Protein AF-A0A2G9RWW6-F1 (afdb_monomer)

InterPro domains:
  IPR002130 Cyclophilin-type peptidyl-prolyl cis-trans isomerase domain [PF00160] (2-80)
  IPR002130 Cyclophilin-type peptidyl-prolyl cis-trans isomerase domain [PR00153] (22-34)
  IPR002130 Cyclophilin-type peptidyl-prolyl cis-trans isomerase domain [PR00153] (65-80)
  IPR002130 Cyclophilin-type peptidyl-prolyl cis-trans isomerase domain [PS50072] (1-80)
  IPR020892 Cyclophilin-type peptidyl-prolyl cis-trans isomerase, conserved site [PS00170] (17-34)
  IPR029000 Cyclophilin-like domain superfamily [G3DSA:2.40.100.10] (1-80)
  IPR029000 Cyclophilin-like domain superfamily [SSF50891] (2-80)
  IPR044666 Cyclophilin-type peptidy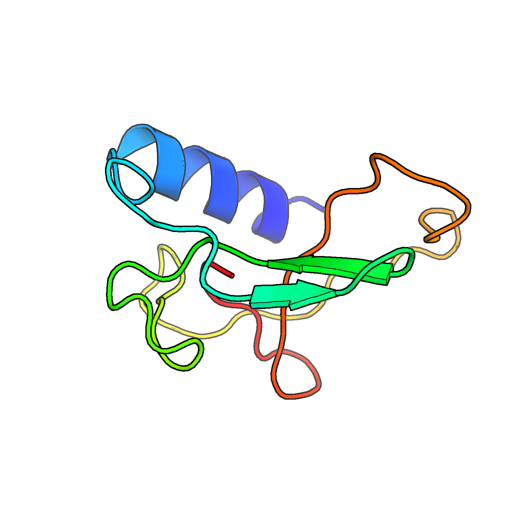l-prolyl cis-trans isomerase, cyclophilin A-like [PTHR45625] (2-80)

Radius of gyration: 12.49 Å; Cα contacts (8 Å, |Δi|>4): 115; chains: 1; bounding box: 29×24×31 Å

pLDDT: mean 87.03, std 3.74, range [67.69, 92.94]

Secondary structure (DSSP, 8-state):
-HHHHHHHHHHHHTTTTTT-B--EEETTTEEE--BTTSSSS----TTSS-B-----TT----STT------SSTT-B---

Foldseek 3Di:
DVQVVVQQVVCVVVCVQPPWDQLDDDPPPDTDIQAPVSPVPHFATPVRAFAADDDDPVDDCPDPPDDDFDAPDGRRGGRD

Nearest PDB structures (foldseek):
  1zkc-assembly2_B  TM=1.004E+00  e=1.907E-11  Homo sapiens
  1xyh-assembly1_A  TM=1.001E+00  e=1.768E-08  Homo sapiens
  2b71-assembly1_A  TM=9.926E-01  e=2.664E-08  Plasmodium yoelii
  2fu0-assembly1_A  TM=9.917E-01  e=5.030E-07  Plasmodium falciparum 3D7
  9fmd-assembly1_w  TM=9.715E-01  e=4.697E-07  Homo sapiens

Mean predicted aligned error: 4.55 Å

Solvent-accessible surface area (backbone atoms only — not comparable to full-atom values): 5003 Å² total; per-residue (Å²): 103,68,65,64,53,49,38,51,54,54,31,54,74,65,52,56,55,64,91,36,43,69,62,41,77,45,91,98,74,50,76,43,44,44,12,71,75,43,75,80,78,54,48,57,20,78,80,74,47,62,39,73,73,74,85,50,96,90,65,72,90,82,59,90,88,69,84,77,72,48,59,90,52,92,44,42,33,39,45,42

Structure (mmCIF, N/CA/C/O backbone):
data_AF-A0A2G9RWW6-F1
#
_entry.id   AF-A0A2G9RWW6-F1
#
loop_
_atom_site.group_PDB
_atom_site.id
_atom_site.type_symbol
_atom_site.label_atom_id
_atom_site.label_alt_id
_atom_site.label_comp_id
_atom_site.label_asym_id
_atom_site.label_entity_id
_atom_site.label_seq_id
_atom_site.pdbx_PDB_ins_code
_atom_site.Cartn_x
_atom_site.Cartn_y
_atom_site.Cartn_z
_atom_site.occupancy
_atom_site.B_iso_or_equiv
_atom_site.auth_seq_id
_atom_site.auth_comp_id
_atom_site.auth_asym_id
_atom_si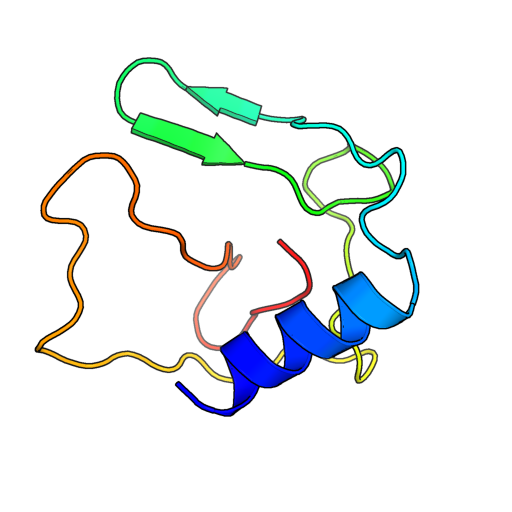te.auth_atom_id
_atom_site.pdbx_PDB_model_num
ATOM 1 N N . ILE A 1 1 ? 8.257 -12.211 -0.316 1.00 67.69 1 ILE A N 1
ATOM 2 C CA . ILE A 1 1 ? 7.743 -10.936 0.187 1.00 67.69 1 ILE A CA 1
ATOM 3 C C . ILE A 1 1 ? 6.988 -11.242 1.482 1.00 67.69 1 ILE A C 1
ATOM 5 O O . ILE A 1 1 ? 5.763 -11.286 1.471 1.00 67.69 1 ILE A O 1
ATOM 9 N N . PRO A 1 2 ? 7.682 -11.656 2.556 1.00 83.88 2 PRO A N 1
ATOM 10 C CA . PRO A 1 2 ? 6.998 -12.040 3.783 1.00 83.88 2 PRO A CA 1
ATOM 11 C C . PRO A 1 2 ? 6.371 -10.835 4.492 1.00 83.88 2 PRO A C 1
ATOM 13 O O . PRO A 1 2 ? 5.202 -10.912 4.860 1.00 83.88 2 PRO A O 1
ATOM 16 N N . LYS A 1 3 ? 7.087 -9.709 4.638 1.00 84.69 3 LYS A N 1
ATOM 17 C CA . LYS A 1 3 ? 6.599 -8.597 5.468 1.00 84.69 3 LYS A CA 1
ATOM 18 C C . LYS A 1 3 ? 5.470 -7.823 4.815 1.00 84.69 3 LYS A C 1
ATOM 20 O O . LYS A 1 3 ? 4.523 -7.467 5.507 1.00 84.69 3 LYS A O 1
ATOM 25 N N . THR A 1 4 ? 5.524 -7.597 3.505 1.00 87.94 4 THR A N 1
ATOM 26 C CA . THR A 1 4 ? 4.432 -6.889 2.822 1.00 87.94 4 THR A CA 1
ATOM 27 C C . THR A 1 4 ? 3.134 -7.687 2.869 1.00 87.94 4 THR A C 1
ATOM 29 O O . THR A 1 4 ? 2.088 -7.138 3.205 1.00 87.94 4 THR A O 1
ATOM 32 N N . CYS A 1 5 ? 3.193 -8.994 2.585 1.00 88.94 5 CYS A N 1
ATOM 33 C CA . CYS A 1 5 ? 2.014 -9.856 2.653 1.00 88.94 5 CYS A CA 1
ATOM 34 C C . CYS A 1 5 ? 1.485 -9.966 4.088 1.00 88.94 5 CYS A C 1
ATOM 36 O O . CYS A 1 5 ? 0.279 -9.893 4.303 1.00 88.94 5 CYS A O 1
ATOM 38 N N . GLU A 1 6 ? 2.373 -10.096 5.077 1.00 90.38 6 GLU A N 1
ATOM 39 C CA . GLU A 1 6 ? 1.990 -10.129 6.488 1.00 90.38 6 GLU A CA 1
ATOM 40 C C . GLU A 1 6 ? 1.320 -8.821 6.930 1.00 90.38 6 GLU A C 1
ATOM 42 O O . GLU A 1 6 ? 0.283 -8.862 7.590 1.00 90.38 6 GLU A O 1
ATOM 47 N N . ASN A 1 7 ? 1.869 -7.670 6.532 1.00 89.06 7 ASN A N 1
ATOM 48 C CA . ASN A 1 7 ? 1.286 -6.358 6.794 1.00 89.06 7 ASN A CA 1
ATOM 49 C C . ASN A 1 7 ? -0.129 -6.262 6.219 1.00 89.06 7 ASN A C 1
ATOM 51 O O . ASN A 1 7 ? -1.069 -5.962 6.951 1.00 89.06 7 ASN A O 1
ATOM 55 N N . PHE A 1 8 ? -0.281 -6.598 4.937 1.00 90.00 8 PHE A N 1
ATOM 56 C CA . PHE A 1 8 ? -1.565 -6.565 4.247 1.00 90.00 8 PHE A CA 1
ATOM 57 C C . PHE A 1 8 ? -2.599 -7.467 4.933 1.00 90.00 8 PHE A C 1
ATOM 59 O O . PHE A 1 8 ? -3.662 -6.998 5.327 1.00 90.00 8 PHE A O 1
ATOM 66 N N . ILE A 1 9 ? -2.260 -8.738 5.182 1.00 91.75 9 ILE A N 1
ATOM 67 C CA . ILE A 1 9 ? -3.170 -9.697 5.828 1.00 91.75 9 ILE A CA 1
ATOM 68 C C . ILE A 1 9 ? -3.573 -9.221 7.226 1.00 91.75 9 ILE A C 1
ATOM 70 O O . ILE A 1 9 ? -4.735 -9.352 7.610 1.00 91.75 9 ILE A O 1
ATOM 74 N N . LYS A 1 10 ? -2.636 -8.682 8.012 1.00 92.25 10 LYS A N 1
ATOM 75 C CA . LYS A 1 10 ? -2.941 -8.206 9.364 1.00 92.25 10 LYS A CA 1
ATOM 76 C C . LYS A 1 10 ? -3.806 -6.946 9.367 1.00 92.25 10 LYS A C 1
ATOM 78 O O . LYS A 1 10 ? -4.666 -6.830 10.236 1.00 92.25 10 LYS A O 1
ATOM 83 N N . LEU A 1 11 ? -3.600 -6.031 8.419 1.0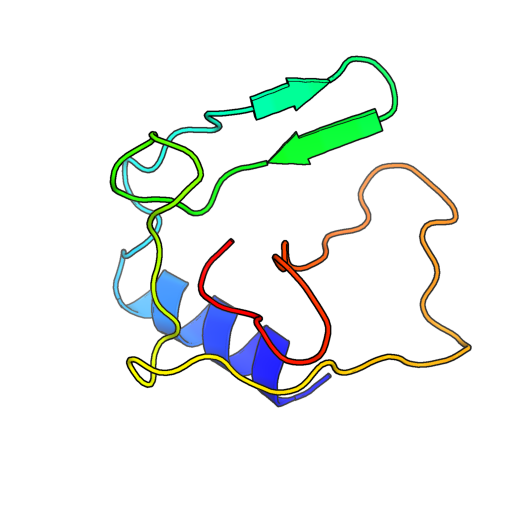0 91.00 11 LEU A N 1
ATOM 84 C CA . LEU A 1 11 ? -4.449 -4.850 8.244 1.00 91.00 11 LEU A CA 1
ATOM 85 C C . LEU A 1 11 ? -5.859 -5.251 7.785 1.00 91.00 11 LEU A C 1
ATOM 87 O O . LEU A 1 11 ? -6.833 -4.796 8.380 1.00 91.00 11 LEU A O 1
ATOM 91 N N . CYS A 1 12 ? -5.979 -6.192 6.840 1.00 90.38 12 CYS A N 1
ATOM 92 C CA . CYS A 1 12 ? -7.265 -6.779 6.448 1.00 90.38 12 CYS A CA 1
ATOM 93 C C . CYS A 1 12 ? -7.986 -7.428 7.635 1.00 90.38 12 CYS A C 1
ATOM 95 O O . CYS A 1 12 ? -9.158 -7.163 7.857 1.00 90.38 12 CYS A O 1
ATOM 97 N N . LYS A 1 13 ? -7.289 -8.231 8.451 1.00 92.94 13 LYS A N 1
ATOM 98 C CA . LYS A 1 13 ? -7.880 -8.870 9.644 1.00 92.94 13 LYS A CA 1
ATOM 99 C C . LYS A 1 13 ? -8.348 -7.878 10.710 1.00 92.94 13 LYS A C 1
ATOM 101 O O . LYS A 1 13 ? -9.175 -8.235 11.540 1.00 92.94 13 LYS A O 1
ATOM 106 N N . LYS A 1 14 ? -7.788 -6.669 10.723 1.00 90.06 14 LYS A N 1
ATOM 107 C CA . LYS A 1 14 ? -8.194 -5.578 11.615 1.00 90.06 14 LYS A CA 1
ATOM 108 C C . LYS A 1 14 ? -9.306 -4.707 11.026 1.00 90.06 14 LYS A C 1
ATOM 110 O O . LYS A 1 14 ? -9.624 -3.694 11.639 1.00 90.06 14 LYS A O 1
ATOM 115 N N . ASN A 1 15 ? -9.857 -5.063 9.860 1.00 91.00 15 ASN A N 1
ATOM 116 C CA . ASN A 1 15 ? -10.819 -4.239 9.123 1.00 91.00 15 ASN A CA 1
ATOM 117 C C . ASN A 1 15 ? -10.277 -2.824 8.843 1.00 91.00 15 ASN A C 1
ATOM 119 O O . ASN A 1 15 ? -11.025 -1.861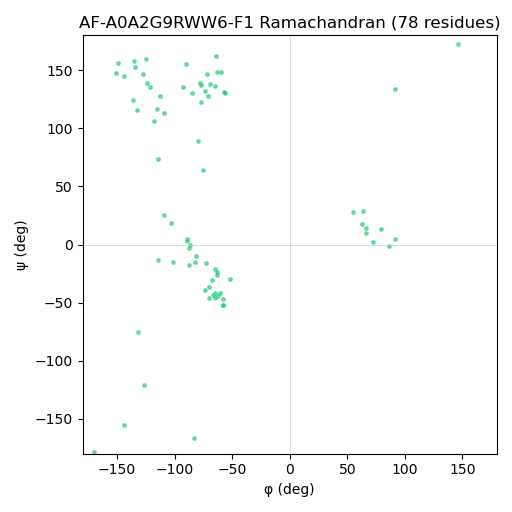 8.742 1.00 91.00 15 ASN A O 1
ATOM 123 N N . TYR A 1 16 ? -8.949 -2.677 8.733 1.00 89.62 16 TYR A N 1
ATOM 124 C CA . TYR A 1 16 ? -8.304 -1.372 8.549 1.00 89.62 16 TYR A CA 1
ATOM 125 C C . TYR A 1 16 ? -8.629 -0.754 7.186 1.00 89.62 16 TYR A C 1
ATOM 127 O O . TYR A 1 16 ? -8.661 0.462 7.038 1.00 89.62 16 TYR A O 1
ATOM 135 N N . TYR A 1 17 ? -8.849 -1.609 6.187 1.00 89.62 17 TYR A N 1
ATOM 136 C CA . TYR A 1 17 ? -9.195 -1.194 4.834 1.00 89.62 17 TYR A CA 1
ATOM 137 C C . TYR A 1 17 ? -10.706 -1.004 4.628 1.00 89.62 17 TYR A C 1
ATOM 139 O O . TYR A 1 17 ? -11.116 -0.555 3.554 1.00 89.62 17 TYR A O 1
ATOM 147 N N . ASP A 1 18 ? -11.534 -1.287 5.635 1.00 90.56 18 ASP A N 1
ATOM 148 C CA . ASP A 1 18 ? -12.984 -1.155 5.522 1.00 90.56 18 ASP A CA 1
ATOM 149 C C . ASP A 1 18 ? -13.368 0.325 5.460 1.00 90.56 18 ASP A C 1
ATOM 151 O O . ASP A 1 18 ? -12.942 1.141 6.275 1.00 90.56 18 ASP A O 1
ATOM 155 N N . GLY A 1 19 ? -14.149 0.693 4.443 1.00 87.00 19 GLY A N 1
ATOM 156 C CA . GLY A 1 19 ? -14.512 2.089 4.188 1.00 87.00 19 GLY A CA 1
ATOM 157 C C . GLY A 1 19 ? -13.373 2.955 3.636 1.00 87.00 19 GLY A C 1
ATOM 158 O O . GLY A 1 19 ? -13.588 4.141 3.391 1.00 87.00 19 GLY A O 1
ATOM 159 N N . THR A 1 20 ? -12.183 2.390 3.390 1.00 90.94 20 THR A N 1
ATOM 160 C CA . THR A 1 20 ? -11.092 3.141 2.756 1.00 90.94 20 THR A CA 1
ATOM 161 C C . THR A 1 20 ? -11.374 3.354 1.273 1.00 90.94 20 THR A C 1
ATOM 163 O O . THR A 1 20 ? -11.745 2.433 0.544 1.00 90.94 20 THR A O 1
ATOM 166 N N . ILE A 1 21 ? -11.21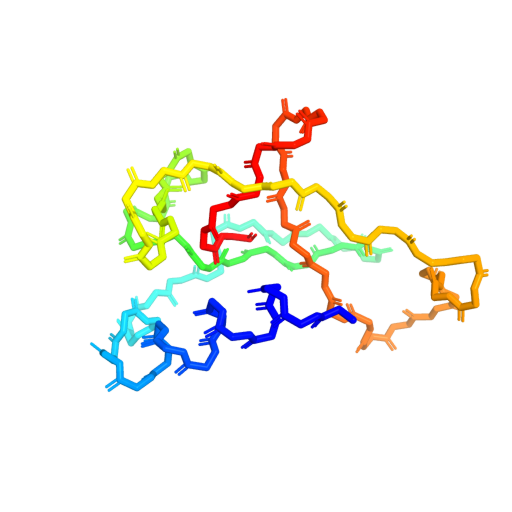1 4.595 0.814 1.00 91.81 21 ILE A N 1
ATOM 167 C CA . ILE A 1 21 ? -11.463 4.968 -0.579 1.00 91.81 21 ILE A CA 1
ATOM 168 C C . ILE A 1 21 ? -10.209 4.808 -1.442 1.00 91.81 21 ILE A C 1
ATOM 170 O O . ILE A 1 21 ? -9.068 4.938 -0.985 1.00 91.81 21 ILE A O 1
ATOM 174 N N . PHE A 1 22 ? -10.426 4.623 -2.741 1.00 91.31 22 PHE A N 1
ATOM 175 C CA . PHE A 1 22 ? -9.386 4.819 -3.745 1.00 91.31 22 PHE A CA 1
ATOM 176 C C . PHE A 1 22 ? -9.252 6.315 -4.039 1.00 91.31 22 PHE A C 1
ATOM 178 O O . PHE A 1 22 ? -9.927 6.856 -4.911 1.00 91.31 22 PHE A O 1
ATOM 185 N N . HIS A 1 23 ? -8.398 6.995 -3.280 1.00 90.31 23 HIS A N 1
ATOM 186 C CA . HIS A 1 23 ? -8.221 8.447 -3.362 1.00 90.31 23 HIS A CA 1
ATOM 187 C C . HIS A 1 23 ? -7.475 8.899 -4.629 1.00 90.31 23 HIS A C 1
ATOM 189 O O . HIS A 1 23 ? -7.516 10.076 -4.980 1.00 90.31 23 HIS A O 1
ATOM 195 N N . ARG A 1 24 ? -6.790 7.991 -5.339 1.00 89.94 24 ARG A N 1
ATOM 196 C CA . ARG A 1 24 ? -6.047 8.328 -6.559 1.00 89.94 24 ARG A CA 1
ATOM 197 C C . ARG A 1 24 ? -6.281 7.295 -7.655 1.00 89.94 24 ARG A C 1
ATOM 199 O O . ARG A 1 24 ? -6.018 6.109 -7.482 1.00 89.94 24 ARG A O 1
ATOM 206 N N . SER A 1 25 ? -6.730 7.770 -8.814 1.00 91.81 25 SER A N 1
ATOM 207 C CA . SER A 1 25 ? -6.966 6.964 -10.014 1.00 91.81 25 SER A CA 1
ATOM 208 C C . SER A 1 25 ? -6.340 7.651 -11.223 1.00 91.81 25 SER A C 1
ATOM 210 O O . SER A 1 25 ? -6.727 8.761 -11.584 1.00 91.81 25 SER A O 1
ATOM 212 N N . ILE A 1 26 ? -5.346 7.005 -11.835 1.00 90.94 26 ILE A N 1
ATOM 213 C CA . ILE A 1 26 ? -4.663 7.486 -13.037 1.00 90.94 26 ILE A CA 1
ATOM 214 C C . ILE A 1 26 ? -4.946 6.505 -14.169 1.00 90.94 26 ILE A C 1
ATOM 216 O O . ILE A 1 26 ? -4.547 5.335 -14.128 1.00 90.94 26 ILE A O 1
ATOM 220 N N . ARG A 1 27 ? -5.631 6.994 -15.207 1.00 89.69 27 ARG A N 1
ATOM 221 C CA . ARG A 1 27 ? -6.005 6.191 -16.374 1.00 89.69 27 ARG A CA 1
ATOM 222 C C . ARG A 1 27 ? -4.758 5.570 -17.008 1.00 89.69 27 ARG A C 1
ATOM 224 O O . ARG A 1 27 ? -3.789 6.267 -17.284 1.00 89.69 27 ARG A O 1
ATOM 231 N N . ASN A 1 28 ? -4.822 4.262 -17.261 1.00 86.44 28 ASN A N 1
ATOM 232 C CA . ASN A 1 28 ? -3.747 3.453 -17.852 1.00 86.44 28 ASN A CA 1
ATOM 233 C C . ASN A 1 28 ? -2.454 3.367 -17.027 1.00 86.44 28 ASN A C 1
ATOM 235 O O . ASN A 1 28 ? -1.426 2.979 -17.573 1.00 86.44 28 ASN A O 1
ATOM 239 N N . PHE A 1 29 ? -2.498 3.693 -15.733 1.00 87.81 29 PHE A N 1
ATOM 240 C CA . PHE A 1 29 ? -1.313 3.633 -14.886 1.00 87.81 29 PHE A CA 1
ATOM 241 C C . PHE A 1 29 ? -1.576 2.906 -13.568 1.00 87.81 29 PHE A C 1
ATOM 243 O O . PHE A 1 29 ? -1.189 1.749 -13.427 1.00 87.81 29 PHE A O 1
ATOM 250 N N . VAL A 1 30 ? -2.260 3.546 -12.616 1.00 90.19 30 VAL A N 1
ATOM 251 C CA . VAL A 1 30 ? -2.436 2.994 -11.268 1.00 90.19 30 VAL A CA 1
ATOM 252 C C . VAL A 1 30 ? -3.740 3.464 -10.637 1.00 90.19 30 VAL A C 1
ATOM 254 O O . VAL A 1 30 ? -4.192 4.588 -10.865 1.00 90.19 30 VAL A O 1
ATOM 257 N N . ILE A 1 31 ? -4.316 2.599 -9.811 1.00 91.81 31 ILE A N 1
ATOM 258 C CA . ILE A 1 31 ? -5.322 2.957 -8.817 1.00 91.81 31 ILE A CA 1
ATOM 259 C C . ILE A 1 31 ? -4.695 2.742 -7.439 1.00 91.81 31 ILE A C 1
ATOM 261 O O . ILE A 1 31 ? -4.113 1.690 -7.186 1.00 91.81 31 ILE A O 1
ATOM 265 N N . GLN A 1 32 ? -4.751 3.753 -6.579 1.00 91.31 32 GLN A N 1
ATOM 266 C CA . GLN A 1 32 ? -4.109 3.757 -5.266 1.00 91.31 32 GLN A CA 1
ATOM 267 C C . GLN A 1 32 ? -5.171 3.960 -4.180 1.00 91.31 32 GLN A C 1
ATOM 269 O O . GLN A 1 32 ? -6.073 4.793 -4.305 1.00 91.31 32 GLN A O 1
ATOM 274 N N . GLY A 1 33 ? -5.060 3.158 -3.123 1.00 91.56 33 GLY A N 1
ATOM 275 C CA . GLY A 1 33 ? -5.953 3.137 -1.968 1.00 91.56 33 GLY A CA 1
ATOM 276 C C . GLY A 1 33 ? -5.158 2.856 -0.696 1.00 91.56 33 GLY A C 1
ATOM 277 O O . GLY A 1 33 ? -3.965 3.141 -0.644 1.00 91.56 33 GLY A O 1
ATOM 278 N N . GLY A 1 34 ? -5.812 2.316 0.331 1.00 87.31 34 GLY A N 1
ATOM 279 C CA . GLY A 1 34 ? -5.124 1.910 1.561 1.00 87.31 34 GLY A CA 1
ATOM 280 C C . GLY A 1 34 ? -4.797 3.047 2.531 1.00 87.31 34 GLY A C 1
ATOM 281 O O . GLY A 1 34 ? -4.028 2.842 3.471 1.00 87.31 34 GLY A O 1
ATOM 282 N N . ASP A 1 35 ? -5.392 4.223 2.316 1.00 89.56 35 ASP A N 1
ATOM 283 C CA . ASP A 1 35 ? -5.343 5.357 3.238 1.00 89.56 35 ASP A CA 1
ATOM 284 C C . ASP A 1 35 ? -6.711 5.579 3.901 1.00 89.56 35 ASP A C 1
ATOM 286 O O . ASP A 1 35 ? -7.652 5.978 3.205 1.00 89.56 35 ASP A O 1
ATOM 290 N N . PRO A 1 36 ? -6.842 5.364 5.223 1.00 85.94 36 PRO A N 1
ATOM 291 C CA . PRO A 1 36 ? -8.073 5.658 5.951 1.00 85.94 36 PRO A CA 1
ATOM 292 C C . PRO A 1 36 ? -8.472 7.130 5.957 1.00 85.94 36 PRO A C 1
ATOM 294 O O . PRO A 1 36 ? -9.658 7.422 6.074 1.00 85.94 36 PRO A O 1
ATOM 297 N N . THR A 1 37 ? -7.523 8.065 5.827 1.00 86.19 37 THR A N 1
ATOM 298 C CA . THR A 1 37 ? -7.859 9.497 5.774 1.00 86.19 37 THR A CA 1
ATOM 299 C C . THR A 1 37 ? -8.292 9.932 4.378 1.00 86.19 37 THR A C 1
ATOM 301 O O . THR A 1 37 ? -8.856 11.012 4.223 1.00 86.19 37 THR A O 1
ATOM 304 N N . GLY A 1 38 ? -8.028 9.116 3.350 1.00 83.94 38 GLY A N 1
ATOM 305 C CA . GLY A 1 38 ? -8.334 9.433 1.955 1.00 83.94 38 GLY A CA 1
ATOM 306 C C . GLY A 1 38 ? -7.535 10.610 1.381 1.00 83.94 38 GLY A C 1
ATOM 307 O O . GLY A 1 38 ? -7.847 11.069 0.286 1.00 83.94 38 GLY A O 1
ATOM 308 N N . THR A 1 39 ? -6.514 11.108 2.087 1.00 85.50 39 THR A N 1
ATOM 309 C CA . THR A 1 39 ? -5.715 12.273 1.664 1.00 85.50 39 THR A CA 1
ATOM 310 C C . THR A 1 39 ? -4.537 11.884 0.772 1.00 85.50 39 THR A C 1
ATOM 312 O O . THR A 1 39 ? -3.977 12.730 0.079 1.00 85.50 39 THR A O 1
ATOM 315 N N . GLY A 1 40 ? -4.149 10.608 0.784 1.00 82.62 40 GLY A N 1
ATOM 316 C CA . GLY A 1 40 ? -3.001 10.064 0.066 1.00 82.62 40 GLY A CA 1
ATOM 317 C C . GLY A 1 40 ? -1.677 10.169 0.820 1.00 82.62 40 GLY A C 1
ATOM 318 O O . GLY A 1 40 ? -0.661 9.699 0.314 1.00 82.62 40 GLY A O 1
ATOM 319 N N . THR A 1 41 ? -1.682 10.759 2.014 1.00 83.50 41 THR A N 1
ATOM 320 C CA . THR A 1 41 ? -0.507 10.947 2.883 1.00 83.50 41 THR A CA 1
ATOM 321 C C . THR A 1 41 ? -0.597 10.156 4.184 1.00 83.50 41 THR A C 1
ATOM 323 O O . THR A 1 41 ? 0.403 10.041 4.903 1.00 83.50 41 THR A O 1
ATOM 326 N N . GLY A 1 42 ? -1.790 9.646 4.497 1.00 83.44 42 GLY A N 1
ATOM 327 C CA . GLY A 1 42 ? -2.047 8.847 5.677 1.00 83.44 42 GLY A CA 1
ATOM 328 C C . GLY A 1 42 ? -1.682 7.384 5.465 1.00 83.44 42 GLY A C 1
ATOM 329 O O . GLY A 1 42 ? -0.982 7.002 4.524 1.00 83.44 42 GLY A O 1
ATOM 330 N N . GLY A 1 43 ? -2.146 6.558 6.391 1.00 85.06 43 GLY A N 1
ATOM 331 C CA . GLY A 1 43 ? -1.834 5.142 6.393 1.00 85.06 43 GLY A CA 1
ATOM 332 C C . GLY A 1 43 ? -0.599 4.804 7.220 1.00 85.06 43 GLY A C 1
ATOM 333 O O . GLY A 1 43 ? 0.459 5.427 7.116 1.00 85.06 43 GLY A O 1
ATOM 334 N N . GLU A 1 44 ? -0.728 3.773 8.043 1.00 87.88 44 GLU A N 1
ATOM 335 C CA . GLU A 1 44 ? 0.347 3.248 8.875 1.00 87.88 44 GLU A CA 1
ATOM 336 C C . GLU A 1 44 ? 0.489 1.751 8.645 1.00 87.88 44 GLU A C 1
ATOM 338 O O . GLU A 1 44 ? -0.487 1.040 8.409 1.00 87.88 44 GLU A O 1
ATOM 343 N N . SER A 1 45 ? 1.718 1.243 8.724 1.00 88.94 45 SER A N 1
ATOM 344 C CA . SER A 1 45 ? 1.891 -0.206 8.742 1.00 88.94 45 SER A CA 1
ATOM 345 C C . SER A 1 45 ? 1.250 -0.787 10.002 1.00 88.94 45 SER A C 1
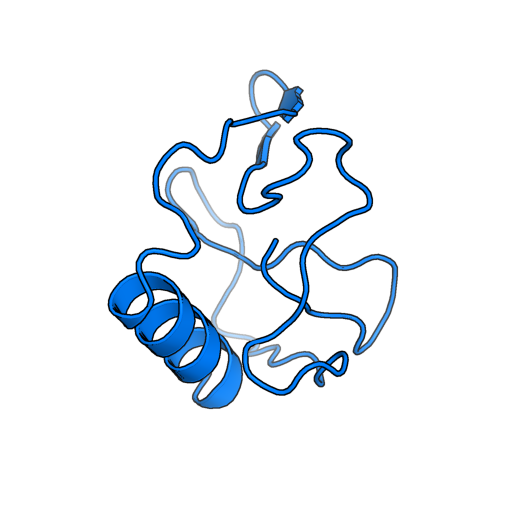ATOM 347 O O . SER A 1 45 ? 1.080 -0.108 11.016 1.00 88.94 45 SER A O 1
ATOM 349 N N . TYR A 1 46 ? 0.996 -2.090 9.988 1.00 88.00 46 TYR A N 1
ATOM 350 C CA . TYR A 1 46 ? 0.533 -2.813 11.165 1.00 88.00 46 TYR A CA 1
ATOM 351 C C . TYR A 1 46 ? 1.419 -2.588 12.407 1.00 88.00 46 TYR A C 1
ATOM 353 O O . TYR A 1 46 ? 0.939 -2.664 13.538 1.00 88.00 46 TYR A O 1
ATOM 361 N N . TRP A 1 47 ? 2.714 -2.331 12.204 1.00 86.06 47 TRP A N 1
ATOM 362 C CA . TRP A 1 47 ? 3.696 -2.124 13.269 1.00 86.06 47 TRP A CA 1
ATOM 363 C C . TRP A 1 47 ? 3.826 -0.658 13.714 1.00 86.06 47 TRP A C 1
ATOM 365 O O . TRP A 1 47 ? 4.695 -0.361 14.533 1.00 86.06 47 TRP A O 1
ATOM 375 N N . GLY A 1 48 ? 3.026 0.260 13.159 1.00 85.25 48 GLY A N 1
ATOM 376 C CA . GLY A 1 48 ? 3.094 1.698 13.448 1.00 85.25 48 GLY A CA 1
ATOM 377 C C . GLY A 1 48 ? 4.388 2.366 12.968 1.00 85.25 48 GLY A C 1
ATOM 378 O O . GLY A 1 48 ? 4.732 3.458 13.410 1.00 85.25 48 GLY A O 1
ATOM 379 N N . LYS A 1 49 ? 5.165 1.694 12.107 1.00 87.88 49 LYS A N 1
ATOM 380 C CA . LYS A 1 49 ? 6.453 2.184 11.587 1.00 87.88 49 LYS A CA 1
ATOM 381 C C . LYS A 1 49 ? 6.651 1.769 10.130 1.00 87.88 49 LYS A C 1
ATOM 383 O O . LYS A 1 49 ? 6.266 0.653 9.777 1.00 87.88 49 LYS A O 1
ATOM 388 N N . PRO A 1 50 ? 7.282 2.597 9.284 1.00 87.44 50 PRO A N 1
ATOM 389 C CA . PRO A 1 50 ? 7.601 2.190 7.923 1.00 87.44 50 PRO A CA 1
ATOM 390 C C . PRO A 1 50 ? 8.507 0.952 7.891 1.00 87.44 50 PRO A C 1
ATOM 392 O O . PRO A 1 50 ? 9.329 0.755 8.793 1.00 87.44 50 PRO A O 1
ATOM 395 N N . PHE A 1 51 ? 8.361 0.113 6.865 1.00 87.75 51 PHE A N 1
ATOM 396 C CA . PHE A 1 51 ? 9.164 -1.102 6.709 1.00 87.75 51 PHE A CA 1
ATOM 397 C C . PHE A 1 51 ? 9.889 -1.177 5.360 1.00 87.75 51 PHE A C 1
ATOM 399 O O . PHE A 1 51 ? 9.544 -0.505 4.386 1.00 87.75 51 PHE A O 1
ATOM 406 N N . LYS A 1 52 ? 10.932 -2.016 5.334 1.00 88.75 52 LYS A N 1
ATOM 407 C CA . LYS A 1 52 ? 11.872 -2.152 4.214 1.00 88.75 52 LYS A CA 1
ATOM 408 C C . LYS A 1 52 ? 11.213 -2.652 2.931 1.00 88.75 52 LYS A C 1
ATOM 410 O O . LYS A 1 52 ? 10.281 -3.450 2.995 1.00 88.75 52 LYS A O 1
ATOM 415 N N . ASP A 1 53 ? 11.749 -2.217 1.792 1.00 86.31 53 ASP A N 1
ATOM 416 C CA . ASP A 1 53 ? 11.306 -2.686 0.479 1.00 86.31 53 ASP A CA 1
ATOM 417 C C . ASP A 1 53 ? 11.713 -4.148 0.264 1.00 86.31 53 ASP A C 1
ATOM 419 O O . ASP A 1 53 ? 12.831 -4.560 0.578 1.00 86.31 53 ASP A O 1
ATOM 423 N N . GLU A 1 54 ? 10.807 -4.938 -0.307 1.00 84.50 54 GLU A N 1
ATOM 424 C CA . GLU A 1 54 ? 11.045 -6.345 -0.633 1.00 84.50 54 GLU A CA 1
ATOM 425 C C . GLU A 1 54 ? 11.016 -6.537 -2.154 1.00 84.50 54 GLU A C 1
ATOM 427 O O . GLU A 1 54 ? 10.062 -7.073 -2.718 1.00 84.50 54 GLU A O 1
ATOM 432 N N . ILE A 1 55 ? 12.077 -6.082 -2.822 1.00 82.81 55 ILE A N 1
ATOM 433 C CA . ILE A 1 55 ? 12.219 -6.167 -4.280 1.00 82.81 55 ILE A CA 1
ATOM 434 C C . ILE A 1 55 ? 12.787 -7.539 -4.650 1.00 82.81 55 ILE A C 1
ATOM 436 O O . ILE A 1 55 ? 13.792 -7.981 -4.092 1.00 82.81 55 ILE A O 1
ATOM 440 N N . LYS A 1 56 ? 12.153 -8.217 -5.610 1.00 83.94 56 LYS A N 1
ATOM 441 C CA . LYS A 1 56 ? 12.692 -9.436 -6.217 1.00 83.94 56 LYS A CA 1
ATOM 442 C C . LYS A 1 56 ? 12.782 -9.273 -7.734 1.00 83.94 56 LYS A C 1
ATOM 444 O O . LYS A 1 56 ? 11.829 -8.777 -8.325 1.00 83.94 56 LYS A O 1
ATOM 449 N N . PRO A 1 57 ? 13.860 -9.747 -8.381 1.00 81.38 57 PRO A N 1
ATOM 450 C CA . PRO A 1 57 ? 14.055 -9.576 -9.822 1.00 81.38 57 PRO A CA 1
ATOM 451 C C . PRO A 1 57 ? 13.010 -10.313 -10.675 1.00 81.38 57 PRO A C 1
ATOM 453 O O . PRO A 1 57 ? 12.789 -9.951 -11.823 1.00 81.38 57 PRO A O 1
ATOM 456 N N . ASN A 1 58 ? 12.341 -11.326 -10.118 1.00 84.12 58 ASN A N 1
ATOM 457 C CA . ASN A 1 58 ? 11.274 -12.068 -10.789 1.00 84.12 58 ASN A CA 1
ATOM 458 C C . ASN A 1 58 ? 9.876 -11.436 -10.628 1.00 84.12 58 ASN A C 1
ATOM 460 O O . ASN A 1 58 ? 8.905 -12.005 -11.118 1.00 84.12 58 ASN A O 1
ATOM 464 N N . LEU A 1 59 ? 9.754 -10.315 -9.910 1.00 82.44 59 LEU A N 1
ATOM 465 C CA . LEU A 1 59 ? 8.492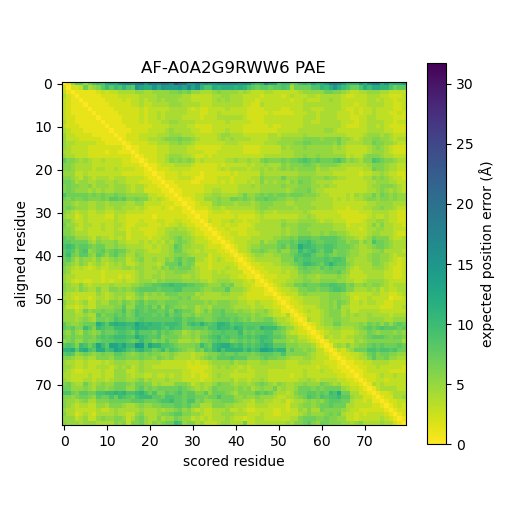 -9.612 -9.686 1.00 82.44 59 LEU A CA 1
ATOM 466 C C . LEU A 1 59 ? 8.591 -8.215 -10.288 1.00 82.44 59 LEU A C 1
ATOM 468 O O . LEU A 1 59 ? 9.268 -7.338 -9.758 1.00 82.44 59 LEU A O 1
ATOM 472 N N . SER A 1 60 ? 7.913 -8.030 -11.412 1.00 84.06 60 SER A N 1
ATOM 473 C CA . SER A 1 60 ? 7.917 -6.792 -12.182 1.00 84.06 60 SER A CA 1
ATOM 474 C C . SER A 1 60 ? 6.499 -6.415 -12.600 1.00 84.06 60 SER A C 1
ATOM 476 O O . SER A 1 60 ? 5.624 -7.271 -12.757 1.00 84.06 60 SER A O 1
ATOM 478 N N . HIS A 1 61 ? 6.268 -5.116 -12.795 1.00 83.62 61 HIS A N 1
ATOM 479 C CA . HIS A 1 61 ? 4.993 -4.558 -13.254 1.00 83.62 61 HIS A CA 1
ATOM 480 C C . HIS A 1 61 ? 4.787 -4.796 -14.755 1.00 83.62 61 HIS A C 1
ATOM 482 O O . HIS A 1 61 ? 4.755 -3.867 -15.553 1.00 83.62 61 HIS A O 1
ATOM 488 N N . THR A 1 62 ? 4.685 -6.062 -15.153 1.00 81.81 62 THR A N 1
ATOM 489 C CA . THR A 1 62 ? 4.587 -6.490 -16.562 1.00 81.81 62 THR A CA 1
ATOM 490 C C . THR A 1 62 ? 3.182 -6.382 -17.147 1.00 81.81 62 THR A C 1
ATOM 492 O O . THR A 1 62 ? 3.015 -6.513 -18.357 1.00 81.81 62 THR A O 1
ATOM 495 N N . GLY A 1 63 ? 2.161 -6.119 -16.326 1.00 83.31 63 GLY A N 1
ATOM 496 C CA . GLY A 1 63 ? 0.783 -6.029 -16.793 1.00 83.31 63 GLY A CA 1
ATOM 497 C C . GLY A 1 63 ? -0.196 -5.482 -15.758 1.00 83.31 63 GLY A C 1
ATOM 498 O O . GLY A 1 63 ? 0.165 -5.122 -14.636 1.00 83.31 63 GLY A O 1
ATOM 499 N N . ARG A 1 64 ? -1.470 -5.418 -16.156 1.00 85.12 64 ARG A N 1
ATOM 500 C CA . ARG A 1 64 ? -2.583 -5.009 -15.286 1.00 85.12 64 ARG A CA 1
ATOM 501 C C . ARG A 1 64 ? -2.874 -6.100 -14.253 1.00 85.12 64 ARG A C 1
ATOM 503 O O . ARG A 1 64 ? -2.763 -7.281 -14.558 1.00 85.12 64 ARG A O 1
ATOM 510 N N . GLY A 1 65 ? -3.296 -5.695 -13.056 1.00 85.12 65 GLY A N 1
ATOM 511 C CA . GLY A 1 65 ? -3.618 -6.619 -11.960 1.00 85.12 65 GLY A CA 1
ATOM 512 C C . GLY A 1 65 ? -2.445 -6.932 -11.027 1.00 85.12 65 GLY A C 1
ATOM 513 O O . GLY A 1 65 ? -2.599 -7.732 -10.109 1.00 85.12 65 GLY A O 1
ATOM 514 N N . VAL A 1 66 ? -1.290 -6.289 -11.220 1.00 88.69 66 VAL A N 1
ATOM 515 C CA . VAL A 1 66 ? -0.179 -6.359 -10.266 1.00 88.69 66 VAL A CA 1
ATOM 516 C C . VAL A 1 66 ? -0.483 -5.458 -9.071 1.00 88.69 66 VAL A C 1
ATOM 518 O O . VAL A 1 66 ? -0.701 -4.258 -9.231 1.00 88.69 66 VAL A O 1
ATOM 521 N N . LEU A 1 67 ? -0.479 -6.043 -7.875 1.00 87.56 67 LEU A N 1
ATOM 522 C CA . LEU A 1 67 ? -0.593 -5.317 -6.614 1.00 87.56 67 LEU A CA 1
ATOM 523 C C . LEU A 1 67 ? 0.804 -5.002 -6.074 1.00 87.56 67 LEU A C 1
ATOM 525 O O . LEU A 1 67 ? 1.701 -5.847 -6.085 1.00 87.56 67 LEU A O 1
ATOM 529 N N . SER A 1 68 ? 1.010 -3.777 -5.611 1.00 88.50 68 SER A N 1
ATOM 530 C CA . SER A 1 68 ? 2.275 -3.317 -5.037 1.00 88.50 68 SER A CA 1
ATOM 531 C C . SER A 1 68 ? 2.009 -2.259 -3.980 1.00 88.50 68 SER A C 1
ATOM 533 O O . SER A 1 68 ? 0.968 -1.614 -4.024 1.00 88.50 68 SER A O 1
ATOM 535 N N . MET A 1 69 ? 2.951 -2.102 -3.052 1.00 88.75 69 MET A N 1
ATOM 536 C CA . MET A 1 69 ? 2.876 -1.066 -2.022 1.00 88.75 69 MET A CA 1
ATOM 537 C C . MET A 1 69 ? 3.260 0.285 -2.602 1.00 88.75 69 MET A C 1
ATOM 539 O O . MET A 1 69 ? 4.238 0.387 -3.351 1.00 88.75 69 MET A O 1
ATOM 543 N N . ALA A 1 70 ? 2.530 1.317 -2.209 1.00 86.50 70 ALA A N 1
ATOM 544 C CA . ALA A 1 70 ? 2.965 2.685 -2.377 1.00 86.50 70 ALA A CA 1
ATOM 545 C C . ALA A 1 70 ? 4.012 3.037 -1.307 1.00 86.50 70 ALA A C 1
ATOM 547 O O . ALA A 1 70 ? 3.887 2.729 -0.120 1.00 86.50 70 ALA A 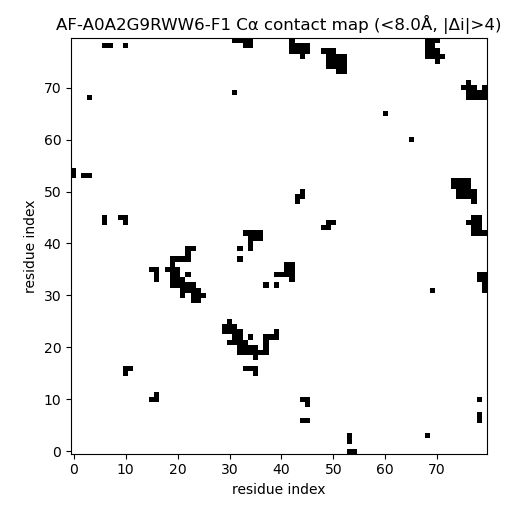O 1
ATOM 548 N N . ASN A 1 71 ? 5.061 3.733 -1.731 1.00 85.12 71 ASN A N 1
ATOM 549 C CA . ASN A 1 71 ? 6.079 4.273 -0.843 1.00 85.12 71 ASN A CA 1
ATOM 550 C C . ASN A 1 71 ? 6.406 5.7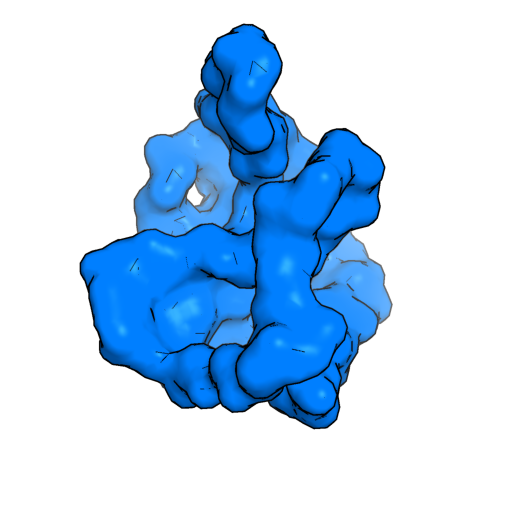20 -1.250 1.00 85.12 71 ASN A C 1
ATOM 552 O O . ASN A 1 71 ? 6.136 6.150 -2.371 1.00 85.12 71 ASN A O 1
ATOM 556 N N . SER A 1 72 ? 6.947 6.502 -0.317 1.00 81.88 72 SER A N 1
ATOM 557 C CA . SER A 1 72 ? 7.393 7.888 -0.554 1.00 81.88 72 SER A CA 1
ATOM 558 C C . SER A 1 72 ? 8.917 7.983 -0.687 1.00 81.88 72 SER A C 1
ATOM 560 O O . SER A 1 72 ? 9.500 9.049 -0.513 1.00 81.88 72 SER A O 1
ATOM 562 N N . GLY A 1 73 ? 9.571 6.852 -0.949 1.00 83.44 73 GLY A N 1
ATOM 563 C CA . GLY A 1 73 ? 11.020 6.699 -0.956 1.00 83.44 73 GLY A CA 1
ATOM 564 C C . GLY A 1 73 ? 11.453 5.312 -0.472 1.00 83.44 73 GLY A C 1
ATOM 565 O O . GLY A 1 73 ? 10.620 4.540 0.021 1.00 83.44 73 GLY A O 1
ATOM 566 N N . PRO A 1 74 ? 12.751 4.986 -0.577 1.00 82.69 74 PRO A N 1
ATOM 567 C CA . PRO A 1 74 ? 13.260 3.673 -0.202 1.00 82.69 74 PRO A CA 1
ATOM 568 C C . PRO A 1 74 ? 12.933 3.320 1.254 1.00 82.69 74 PRO A C 1
ATOM 570 O O . PRO A 1 74 ? 13.209 4.100 2.165 1.00 82.69 74 PRO A O 1
ATOM 573 N N . ASN A 1 75 ? 12.404 2.119 1.486 1.00 83.38 75 ASN A N 1
ATOM 574 C CA . ASN A 1 75 ? 12.072 1.561 2.802 1.00 83.38 75 ASN A CA 1
ATOM 575 C C . ASN A 1 75 ? 10.988 2.323 3.583 1.00 83.38 75 ASN A C 1
ATOM 577 O O . ASN A 1 75 ? 10.983 2.303 4.816 1.00 83.38 75 ASN A O 1
ATOM 581 N N . THR A 1 76 ? 10.067 2.987 2.880 1.00 85.38 76 THR A N 1
ATOM 582 C CA . THR A 1 76 ? 8.985 3.771 3.502 1.00 85.38 76 THR A CA 1
ATOM 583 C C . THR A 1 76 ? 7.598 3.142 3.354 1.00 85.38 76 THR A C 1
ATOM 585 O O . THR A 1 76 ? 6.596 3.850 3.412 1.00 85.38 76 THR A O 1
ATOM 588 N N . ASN A 1 77 ? 7.510 1.815 3.196 1.00 87.06 77 ASN A N 1
ATOM 589 C CA . ASN A 1 77 ? 6.221 1.133 3.032 1.00 87.06 77 ASN A CA 1
ATOM 590 C C . ASN A 1 77 ? 5.358 1.248 4.294 1.00 87.06 77 ASN A C 1
ATOM 592 O O . ASN A 1 77 ? 5.850 1.036 5.409 1.00 87.06 77 ASN A O 1
ATOM 596 N N . LYS A 1 78 ? 4.066 1.539 4.108 1.00 88.06 78 LYS A N 1
ATOM 597 C CA . LYS A 1 78 ? 3.074 1.680 5.187 1.00 88.06 78 LYS A CA 1
ATOM 598 C C . LYS A 1 78 ? 1.859 0.778 4.930 1.00 88.06 78 LYS A C 1
ATOM 600 O O . LYS A 1 78 ? 2.032 -0.435 4.871 1.00 88.06 78 LYS A O 1
ATOM 605 N N . SER A 1 79 ? 0.649 1.325 4.822 1.00 87.12 79 SER A N 1
ATOM 606 C CA . SER A 1 79 ? -0.572 0.585 4.459 1.00 87.12 79 SER A CA 1
ATOM 607 C C . SER A 1 79 ? -0.994 0.760 3.001 1.00 87.12 79 SER A C 1
ATOM 609 O O . SER A 1 79 ? -1.855 0.004 2.550 1.00 87.12 79 SER A O 1
ATOM 611 N N . GLN A 1 80 ? -0.436 1.757 2.311 1.00 83.88 80 GLN A N 1
ATOM 612 C CA . GLN A 1 80 ? -0.726 2.079 0.915 1.00 83.88 80 GLN A CA 1
ATOM 613 C C . GLN A 1 80 ? 0.166 1.300 -0.048 1.00 83.88 80 GLN A C 1
ATOM 615 O O . GLN A 1 80 ? 1.288 0.920 0.350 1.00 83.88 80 GLN A O 1
#

Organism: Aquarana catesbeiana (NCBI:txid8400)

Sequence (80 aa):
IPKTCENFIKLCKKNYYDGTIFHRSIRNFVIQGGDPTGTGTGGESYWGKPFKDEIKPNLSHTGRGVLSMANSGPNTNKSQ